Protein AF-A0A1D1Z458-F1 (afdb_monomer_lite)

Sequence (121 aa):
SGTNWTIGLISFIISWITFIIAFLLLLTGAALNDQRGEERMYFGNYCYVVKPGVFSGGAVLSLASVSLGIIYYFALSSSKHVESWGAQQSQAIALGQPQIPPHSTQPVFVHEDTYNRQQLP

Secondary structure (DSSP, 8-state):
-HHHHHHHHHHHHHHHHHHHHHHHHHHHHHHHT-TTS----SS-----PPPTHHHHHHHHHHHHHHHHHHHHHHHHHHHHHHHHTTSSSSSS-------PPP--SS-----HHHHHHHS--

InterPro domains:
  IPR009606 DESIGUAL/Modifying wall lignin-1/2 [PF06749] (2-66)
  IPR052222 Arabidopsis DESIGUAL [PTHR31769] (4-91)

Organism: NCBI:txid1678845

Foldseek 3Di:
DPPLQVLLVVLLVLLVVLLVLLCVLVVVQVVQQPQPPDPPPPDDDDDRHRDPCSNVSSVVSNVSSVVSNVSSVVSVVVVVVVCVVPPPDDDPDPPVDDPDPPDDPDPDDDPPVVVVVVPDD

pLDDT: mean 73.77, std 17.04, range [46.19, 97.31]

Structure (mmCIF, N/CA/C/O backbone):
data_AF-A0A1D1Z458-F1
#
_entry.id   AF-A0A1D1Z458-F1
#
loop_
_atom_site.group_PDB
_atom_site.id
_atom_site.type_symbol
_atom_site.label_atom_id
_atom_site.label_alt_id
_atom_site.label_comp_id
_atom_site.label_asym_id
_atom_site.label_entity_id
_atom_site.label_seq_id
_atom_site.pdbx_PDB_ins_code
_atom_site.Cartn_x
_atom_site.Cartn_y
_atom_site.Cartn_z
_atom_site.occupancy
_atom_site.B_iso_or_equiv
_atom_site.auth_seq_id
_atom_site.auth_comp_id
_atom_site.auth_asym_id
_atom_site.auth_atom_id
_atom_site.pdbx_PDB_model_num
ATOM 1 N N . SER A 1 1 ? 17.039 3.016 -18.652 1.00 57.81 1 SER A N 1
ATOM 2 C CA . SER A 1 1 ? 17.152 2.256 -17.391 1.00 57.81 1 SER A CA 1
ATOM 3 C C . SER A 1 1 ? 16.772 2.998 -16.105 1.00 57.81 1 SER A C 1
ATOM 5 O O . SER A 1 1 ? 16.668 2.328 -15.093 1.00 57.81 1 SER A O 1
ATOM 7 N N . GLY A 1 2 ? 16.505 4.317 -16.081 1.00 66.75 2 GLY A N 1
ATOM 8 C CA . GLY A 1 2 ? 16.170 5.020 -14.821 1.00 66.75 2 GLY A CA 1
ATOM 9 C C . GLY A 1 2 ? 14.706 4.903 -14.362 1.00 66.75 2 GLY A C 1
ATOM 10 O O . GLY A 1 2 ? 14.438 4.659 -13.192 1.00 66.75 2 GLY A O 1
ATOM 11 N N . THR A 1 3 ? 13.751 5.013 -15.290 1.00 78.00 3 THR A N 1
ATOM 12 C CA . THR A 1 3 ? 12.316 5.152 -14.977 1.00 78.00 3 THR A CA 1
ATOM 13 C C . THR A 1 3 ? 11.723 3.964 -14.212 1.00 78.00 3 THR A C 1
ATOM 15 O O . THR A 1 3 ? 11.016 4.169 -13.231 1.00 78.00 3 THR A O 1
ATOM 18 N N . ASN A 1 4 ? 12.047 2.723 -14.596 1.00 81.81 4 ASN A N 1
ATOM 19 C CA . ASN A 1 4 ? 11.521 1.518 -13.934 1.00 81.81 4 ASN A CA 1
ATOM 20 C C . ASN A 1 4 ? 12.049 1.362 -12.502 1.00 81.81 4 ASN A C 1
ATOM 22 O O . ASN A 1 4 ? 11.306 0.968 -11.607 1.00 81.81 4 ASN A O 1
ATOM 26 N N . TRP A 1 5 ? 13.317 1.714 -12.275 1.00 85.06 5 TRP A N 1
ATOM 27 C CA . TRP A 1 5 ? 13.915 1.700 -10.943 1.00 85.06 5 TRP A CA 1
ATOM 28 C C . TRP A 1 5 ? 13.286 2.765 -10.038 1.00 85.06 5 TRP A C 1
ATOM 30 O O . TRP A 1 5 ? 12.929 2.461 -8.902 1.00 85.06 5 TRP A O 1
ATOM 40 N N . THR A 1 6 ? 13.065 3.981 -10.552 1.00 88.44 6 THR A N 1
ATOM 41 C CA . THR A 1 6 ? 12.378 5.047 -9.808 1.00 88.44 6 THR A CA 1
ATOM 42 C C . THR A 1 6 ? 10.937 4.660 -9.468 1.00 88.44 6 THR A C 1
ATOM 44 O O . THR A 1 6 ? 10.523 4.837 -8.324 1.00 88.44 6 THR A O 1
ATOM 47 N N . ILE A 1 7 ? 10.190 4.073 -10.415 1.00 87.19 7 ILE A N 1
ATOM 48 C CA . ILE A 1 7 ? 8.845 3.526 -10.160 1.00 87.19 7 ILE A CA 1
ATOM 49 C C . ILE A 1 7 ? 8.898 2.462 -9.059 1.00 87.19 7 ILE A C 1
ATOM 51 O O . ILE A 1 7 ? 8.101 2.508 -8.123 1.00 87.19 7 ILE A O 1
ATOM 55 N N . GLY A 1 8 ? 9.866 1.544 -9.136 1.00 89.12 8 GLY A N 1
ATOM 56 C CA . GLY A 1 8 ? 10.070 0.511 -8.129 1.00 89.12 8 GLY A CA 1
ATOM 57 C C . GLY A 1 8 ? 10.300 1.115 -6.743 1.00 89.12 8 GLY A C 1
ATOM 58 O O . GLY A 1 8 ? 9.581 0.788 -5.802 1.00 89.12 8 GLY A O 1
ATOM 59 N N . LEU A 1 9 ? 11.239 2.051 -6.621 1.00 90.06 9 LEU A N 1
ATOM 60 C CA . LEU A 1 9 ? 11.565 2.700 -5.353 1.00 90.06 9 LEU A CA 1
ATOM 61 C C . LEU A 1 9 ? 10.361 3.439 -4.747 1.00 90.06 9 LEU A C 1
ATOM 63 O O . LEU A 1 9 ? 10.075 3.280 -3.562 1.00 90.06 9 LEU A O 1
ATOM 67 N N . ILE A 1 10 ? 9.625 4.204 -5.558 1.00 91.75 10 ILE A N 1
ATOM 68 C CA . ILE A 1 10 ? 8.421 4.916 -5.106 1.00 91.75 10 ILE A CA 1
ATOM 69 C C . ILE A 1 10 ? 7.356 3.919 -4.637 1.00 91.75 10 ILE A C 1
ATOM 71 O O . ILE A 1 10 ? 6.783 4.093 -3.561 1.00 91.75 10 ILE A O 1
ATOM 75 N N . SER A 1 11 ? 7.119 2.849 -5.405 1.00 89.75 11 SER A N 1
ATOM 76 C CA . SER A 1 11 ? 6.132 1.829 -5.038 1.00 89.75 11 SER A CA 1
ATOM 77 C C . SER A 1 11 ? 6.480 1.126 -3.724 1.00 89.75 11 SER A C 1
ATOM 79 O O . SER A 1 11 ? 5.600 0.913 -2.892 1.00 89.75 11 SER A O 1
ATOM 81 N N . PHE A 1 12 ? 7.767 0.868 -3.481 1.00 92.00 12 PHE A N 1
ATOM 82 C CA . PHE A 1 12 ? 8.259 0.304 -2.230 1.00 92.00 12 PHE A CA 1
ATOM 83 C C . PHE A 1 12 ? 8.000 1.233 -1.035 1.00 92.00 12 PHE A C 1
ATOM 85 O O . PHE A 1 12 ? 7.447 0.793 -0.028 1.00 92.00 12 PHE A O 1
ATOM 92 N N . ILE A 1 13 ? 8.330 2.524 -1.147 1.00 95.50 13 ILE A N 1
ATOM 93 C CA . ILE A 1 13 ? 8.114 3.501 -0.065 1.00 95.50 13 ILE A CA 1
ATOM 94 C C . ILE A 1 13 ? 6.621 3.606 0.282 1.00 95.50 13 ILE A C 1
ATOM 96 O O . ILE A 1 13 ? 6.245 3.527 1.453 1.00 95.50 13 ILE A O 1
ATOM 100 N N . ILE A 1 14 ? 5.754 3.727 -0.730 1.00 94.06 14 ILE A N 1
ATOM 101 C CA . ILE A 1 14 ? 4.300 3.824 -0.527 1.00 94.06 14 ILE A CA 1
ATOM 102 C C . ILE A 1 14 ? 3.740 2.521 0.069 1.00 94.06 14 ILE A C 1
ATOM 104 O O . ILE A 1 14 ? 2.894 2.567 0.966 1.00 94.06 14 ILE A O 1
ATOM 108 N N . SER A 1 15 ? 4.232 1.358 -0.370 1.00 94.50 15 SER A N 1
ATOM 109 C CA . SER A 1 15 ? 3.855 0.051 0.185 1.00 94.50 15 SER A CA 1
ATOM 110 C C . SER A 1 15 ? 4.130 -0.036 1.687 1.00 94.50 15 SER A C 1
ATOM 112 O O . SER A 1 15 ? 3.287 -0.529 2.436 1.00 94.50 15 SER A O 1
ATOM 114 N N . TRP A 1 16 ? 5.278 0.459 2.151 1.00 96.25 16 TRP A N 1
ATOM 115 C CA . TRP A 1 16 ? 5.626 0.453 3.575 1.00 96.25 16 TRP A CA 1
ATOM 116 C C . TRP A 1 16 ? 4.758 1.397 4.403 1.00 96.25 16 TRP A C 1
ATOM 118 O O . TRP A 1 16 ? 4.279 1.013 5.468 1.00 96.25 16 TRP A O 1
ATOM 128 N N . ILE A 1 17 ? 4.507 2.612 3.907 1.00 96.06 17 ILE A N 1
ATOM 129 C CA . ILE A 1 17 ? 3.641 3.578 4.597 1.00 96.06 17 ILE A CA 1
ATOM 130 C C . ILE A 1 17 ? 2.225 3.008 4.741 1.00 96.06 17 ILE A C 1
ATOM 132 O O . ILE A 1 17 ? 1.663 2.996 5.835 1.00 96.06 17 ILE A O 1
ATOM 136 N N . THR A 1 18 ? 1.661 2.491 3.647 1.00 93.81 18 THR A N 1
ATOM 137 C CA . THR A 1 18 ? 0.320 1.886 3.648 1.00 93.81 18 THR A CA 1
ATOM 138 C C . THR A 1 18 ? 0.245 0.654 4.547 1.00 93.81 18 THR A C 1
ATOM 140 O O . THR A 1 18 ? -0.743 0.506 5.263 1.00 93.81 18 THR A O 1
ATOM 143 N N . PHE A 1 19 ? 1.293 -0.175 4.593 1.00 95.38 19 PHE A N 1
ATOM 144 C CA . PHE A 1 19 ? 1.386 -1.315 5.508 1.00 95.38 19 PHE A CA 1
ATOM 145 C C . PHE A 1 19 ? 1.329 -0.890 6.978 1.00 95.38 19 PHE A C 1
ATOM 147 O O . PHE A 1 19 ? 0.539 -1.447 7.735 1.00 95.38 19 PHE A O 1
ATOM 154 N N . ILE A 1 20 ? 2.121 0.112 7.380 1.00 97.31 20 ILE A N 1
ATOM 155 C CA . ILE A 1 20 ? 2.143 0.600 8.768 1.00 97.31 20 ILE A CA 1
ATOM 156 C C . ILE A 1 20 ? 0.761 1.128 9.164 1.00 97.31 20 ILE A C 1
ATOM 158 O O . ILE A 1 20 ? 0.243 0.765 10.219 1.00 97.31 20 ILE A O 1
ATOM 162 N N . ILE A 1 21 ? 0.132 1.939 8.308 1.00 95.62 21 ILE A N 1
ATOM 163 C CA . ILE A 1 21 ? -1.210 2.473 8.578 1.00 95.62 21 ILE A CA 1
ATOM 164 C C . ILE A 1 21 ? -2.231 1.333 8.665 1.00 95.62 21 ILE A C 1
ATOM 166 O O . ILE A 1 21 ? -3.029 1.302 9.600 1.00 95.62 21 ILE A O 1
ATOM 170 N N . ALA A 1 22 ? -2.197 0.378 7.732 1.00 96.19 22 ALA A N 1
ATOM 171 C CA . ALA A 1 22 ? -3.095 -0.771 7.738 1.00 96.19 22 ALA A CA 1
ATOM 172 C C . ALA A 1 22 ? -2.933 -1.613 9.008 1.00 96.19 22 ALA A C 1
ATOM 174 O O . ALA A 1 22 ? -3.927 -1.964 9.636 1.00 96.19 22 ALA A O 1
ATOM 175 N N . PHE A 1 23 ? -1.693 -1.887 9.417 1.00 95.00 23 PHE A N 1
ATOM 176 C CA . PHE A 1 23 ? -1.391 -2.625 10.637 1.00 95.00 23 PHE A CA 1
ATOM 177 C C . PHE A 1 23 ? -1.961 -1.922 11.871 1.00 95.00 23 PHE A C 1
ATOM 179 O O . PHE A 1 23 ? -2.639 -2.563 12.666 1.00 95.00 23 PHE A O 1
ATOM 186 N N . LEU A 1 24 ? -1.759 -0.606 12.003 1.00 94.88 24 LEU A N 1
ATOM 187 C CA . LEU A 1 24 ? -2.312 0.167 13.118 1.00 94.88 24 LEU A CA 1
ATOM 188 C C . LEU A 1 24 ? -3.846 0.167 13.106 1.00 94.88 24 LEU A C 1
ATOM 190 O O . LEU A 1 24 ? -4.456 -0.081 14.141 1.00 94.88 24 LEU A O 1
ATOM 194 N N . LEU A 1 25 ? -4.480 0.378 11.947 1.00 92.81 25 LEU A N 1
ATOM 195 C CA . LEU A 1 25 ? -5.942 0.343 11.829 1.00 92.81 25 LEU A CA 1
ATOM 196 C C . LEU A 1 25 ? -6.512 -1.031 12.184 1.00 92.81 25 LEU A C 1
ATOM 198 O O . LEU A 1 25 ? -7.494 -1.112 12.916 1.00 92.81 25 LEU A O 1
ATOM 202 N N . LEU A 1 26 ? -5.903 -2.109 11.690 1.00 92.81 26 LEU A N 1
ATOM 203 C CA . LEU A 1 26 ? -6.347 -3.471 11.974 1.00 92.81 26 LEU A CA 1
ATOM 204 C C . LEU A 1 26 ? -6.087 -3.856 13.432 1.00 92.81 26 LEU A C 1
ATOM 206 O O . LEU A 1 26 ? -6.955 -4.471 14.039 1.00 92.81 26 LEU A O 1
ATOM 210 N N . LEU A 1 27 ? -4.950 -3.466 14.014 1.00 91.75 27 LEU A N 1
ATOM 211 C CA . LEU A 1 27 ? -4.617 -3.751 15.410 1.00 91.75 27 LEU A CA 1
ATOM 212 C C . LEU A 1 27 ? -5.532 -2.986 16.369 1.00 91.75 27 LEU A C 1
ATOM 214 O O . LEU A 1 27 ? -6.116 -3.586 17.266 1.00 91.75 27 LEU A O 1
ATOM 218 N N . THR A 1 28 ? -5.710 -1.680 16.159 1.00 88.50 28 THR A N 1
ATOM 219 C CA . THR A 1 28 ? -6.652 -0.868 16.939 1.00 88.50 28 THR A CA 1
ATOM 220 C C . THR A 1 28 ? -8.085 -1.344 16.723 1.00 88.50 28 THR A C 1
ATOM 222 O O . THR A 1 28 ? -8.840 -1.459 17.682 1.00 88.50 28 THR A O 1
ATOM 225 N N . GLY A 1 29 ? -8.461 -1.675 15.486 1.00 86.94 29 GLY A N 1
ATOM 226 C CA . GLY A 1 29 ? -9.765 -2.247 15.171 1.00 86.94 29 GLY A CA 1
ATOM 227 C C . GLY A 1 29 ? -10.000 -3.583 15.874 1.00 86.94 29 GLY A C 1
ATOM 228 O O . GLY A 1 29 ? -11.070 -3.782 16.425 1.00 86.94 29 GLY A O 1
ATOM 229 N N . ALA A 1 30 ? -9.009 -4.473 15.916 1.00 87.62 30 ALA A N 1
ATOM 230 C CA . ALA A 1 30 ? -9.103 -5.750 16.618 1.00 87.62 30 ALA A CA 1
ATOM 231 C C . ALA A 1 30 ? -9.180 -5.564 18.139 1.00 87.62 30 ALA A C 1
ATOM 233 O O . ALA A 1 30 ? -10.029 -6.182 18.771 1.00 87.62 30 ALA A O 1
ATOM 234 N N . ALA A 1 31 ? -8.353 -4.679 18.706 1.00 84.62 31 ALA A N 1
ATOM 235 C CA . ALA A 1 31 ? -8.352 -4.374 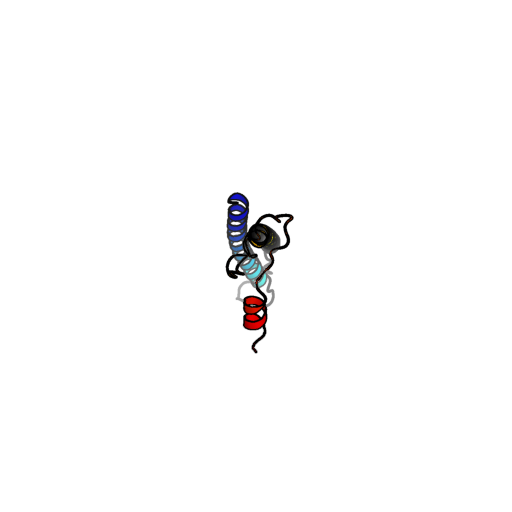20.136 1.00 84.62 31 ALA A CA 1
ATOM 236 C C . ALA A 1 31 ? -9.689 -3.777 20.596 1.00 84.62 31 ALA A C 1
ATOM 238 O O . ALA A 1 31 ? -10.225 -4.174 21.621 1.00 84.62 31 ALA A O 1
ATOM 239 N N . LEU A 1 32 ? -10.260 -2.860 19.810 1.00 78.94 32 LEU A N 1
ATOM 240 C CA . LEU A 1 32 ? -11.555 -2.251 20.110 1.00 78.94 32 LEU A CA 1
ATOM 241 C C . LEU A 1 32 ? -12.750 -3.159 19.765 1.00 78.94 32 LEU A C 1
ATOM 243 O O . LEU A 1 32 ? -13.855 -2.919 20.243 1.00 78.94 32 LEU A O 1
ATOM 247 N N . ASN A 1 33 ? -12.558 -4.167 18.908 1.00 79.62 33 ASN A N 1
ATOM 248 C CA . ASN A 1 33 ? -13.571 -5.178 18.585 1.00 79.62 33 ASN A CA 1
ATOM 249 C C . ASN A 1 33 ? -13.554 -6.349 19.580 1.00 79.62 33 ASN A C 1
ATOM 251 O O . ASN A 1 33 ? -14.406 -7.236 19.497 1.00 79.62 33 ASN A O 1
ATOM 255 N N . ASP A 1 34 ? -12.603 -6.378 20.516 1.00 74.19 34 ASP A N 1
ATOM 256 C CA . ASP A 1 34 ? -12.566 -7.397 21.551 1.00 74.19 34 ASP A CA 1
ATOM 257 C C . ASP A 1 34 ? -13.641 -7.126 22.610 1.00 74.19 34 ASP A C 1
ATOM 259 O O . ASP A 1 34 ? -13.448 -6.410 23.590 1.00 74.19 34 ASP A O 1
ATOM 263 N N . GLN A 1 35 ? -14.805 -7.745 22.414 1.00 60.41 35 GLN A N 1
ATOM 264 C CA . GLN A 1 35 ? -15.939 -7.683 23.339 1.00 60.41 35 GLN A CA 1
ATOM 265 C C . GLN A 1 35 ? -15.636 -8.298 24.717 1.00 60.41 35 GLN A C 1
ATOM 267 O O . GLN A 1 35 ? -16.467 -8.193 25.620 1.00 60.41 35 GLN A O 1
ATOM 272 N N . ARG A 1 36 ? -14.489 -8.975 24.885 1.00 57.59 36 ARG A N 1
ATOM 273 C CA . ARG A 1 36 ? -14.071 -9.602 26.146 1.00 57.59 36 ARG A CA 1
ATOM 274 C C . ARG A 1 36 ? -13.052 -8.793 26.953 1.00 57.59 36 ARG A C 1
ATOM 276 O O . ARG A 1 36 ? -12.845 -9.144 28.111 1.00 57.59 36 ARG A O 1
ATOM 283 N N . GLY A 1 37 ? -12.452 -7.744 26.387 1.00 52.97 37 GLY A N 1
ATOM 284 C CA . GLY A 1 37 ? -11.436 -6.921 27.058 1.00 52.97 37 GLY A CA 1
ATOM 285 C C . GLY A 1 37 ? -11.998 -5.922 28.075 1.00 52.97 37 GLY A C 1
ATOM 286 O O . GLY A 1 37 ? -11.275 -5.453 28.949 1.00 52.97 37 GLY A O 1
ATOM 287 N N . GLU A 1 38 ? -13.298 -5.636 28.012 1.00 51.00 38 GLU A N 1
ATOM 288 C CA . GLU A 1 38 ? -13.997 -4.836 29.015 1.00 51.00 38 GLU A CA 1
ATOM 289 C C . GLU A 1 38 ? -14.403 -5.744 30.184 1.00 51.00 38 GLU A C 1
ATOM 291 O O . GLU A 1 38 ? -15.561 -6.147 30.351 1.00 51.00 38 GLU A O 1
ATOM 296 N N . GLU A 1 39 ? -13.436 -6.039 31.053 1.00 49.12 39 GLU A N 1
ATOM 297 C CA . GLU A 1 39 ? -13.750 -6.124 32.473 1.00 49.12 39 GLU A CA 1
ATOM 298 C C . GLU A 1 39 ? -14.454 -4.825 32.857 1.00 49.12 39 GLU A C 1
ATOM 300 O O . GLU A 1 39 ? -13.801 -3.829 33.131 1.00 49.12 39 GLU A O 1
ATOM 305 N N . ARG A 1 40 ? -15.792 -4.836 32.811 1.00 51.62 40 ARG A N 1
ATOM 306 C CA . ARG A 1 40 ? -16.712 -4.024 33.617 1.00 51.62 40 ARG A CA 1
ATOM 307 C C . ARG A 1 40 ? -16.060 -2.785 34.254 1.00 51.62 40 ARG A C 1
ATOM 309 O O . ARG A 1 40 ? -16.011 -2.677 35.478 1.00 51.62 40 ARG A O 1
ATOM 316 N N . MET A 1 41 ? -15.590 -1.830 33.454 1.00 48.41 41 MET A N 1
ATOM 317 C CA . MET A 1 41 ? -14.977 -0.603 33.962 1.00 48.41 41 MET A CA 1
ATOM 318 C C . MET A 1 41 ? -16.101 0.357 34.352 1.00 48.41 41 MET A C 1
ATOM 320 O O . MET A 1 41 ? -16.368 1.327 33.663 1.00 48.41 41 MET A O 1
ATOM 324 N N . TYR A 1 42 ? -16.823 0.010 35.426 1.00 50.19 42 TYR A N 1
ATOM 325 C CA . TYR A 1 42 ? -17.701 0.825 36.283 1.00 50.19 42 TYR A CA 1
ATOM 326 C C . TYR A 1 42 ? -18.736 1.791 35.655 1.00 50.19 42 TYR A C 1
ATOM 328 O O . TYR A 1 42 ? -19.499 2.407 36.396 1.00 50.19 42 TYR A O 1
ATOM 336 N N . PHE A 1 43 ? -18.858 1.890 34.333 1.00 47.91 43 PHE A N 1
ATOM 337 C CA . PHE A 1 43 ? -19.667 2.891 33.645 1.00 47.91 43 PHE A CA 1
ATOM 338 C C . PHE A 1 43 ? -20.472 2.282 32.496 1.00 47.91 43 PHE A C 1
ATOM 340 O O . PHE A 1 43 ? -20.151 2.444 31.328 1.00 47.91 43 PHE A O 1
ATOM 347 N N . GLY A 1 44 ? -21.597 1.662 32.858 1.00 49.44 44 GLY A N 1
ATOM 348 C CA . GLY A 1 44 ? -22.751 1.502 31.971 1.00 49.44 44 GLY A CA 1
ATOM 349 C C . GLY A 1 44 ? -22.603 0.491 30.827 1.00 49.44 44 GLY A C 1
ATOM 350 O O . GLY A 1 44 ? -21.538 0.227 30.292 1.00 49.44 44 GLY A O 1
ATOM 351 N N . ASN A 1 45 ? -23.728 -0.109 30.455 1.00 52.91 45 ASN A N 1
ATOM 352 C CA . ASN A 1 45 ? -23.844 -1.145 29.430 1.00 52.91 45 ASN A CA 1
ATOM 353 C C . ASN A 1 45 ? -23.623 -0.595 28.005 1.00 52.91 45 ASN A C 1
ATOM 355 O O . ASN A 1 45 ? -24.576 -0.511 27.230 1.00 52.91 45 ASN A O 1
ATOM 359 N N . TYR A 1 46 ? -22.402 -0.208 27.638 1.00 54.50 46 TYR A N 1
ATOM 360 C CA . TYR A 1 46 ? -22.106 0.275 26.288 1.00 54.50 46 TYR A CA 1
ATOM 361 C C . TYR A 1 46 ? -21.363 -0.796 25.491 1.00 54.50 46 TYR A C 1
ATOM 363 O O . TYR A 1 46 ? -20.193 -1.080 25.725 1.00 54.50 46 TYR A O 1
ATOM 371 N N . CYS A 1 47 ? -22.060 -1.405 24.531 1.00 63.16 47 CYS A N 1
ATOM 372 C CA . CYS A 1 47 ? -21.437 -2.270 23.538 1.00 63.16 47 CYS A CA 1
ATOM 373 C C . CYS A 1 47 ? -20.661 -1.375 22.561 1.00 63.16 47 CYS A C 1
ATOM 375 O O . CYS A 1 47 ? -21.260 -0.736 21.692 1.00 63.16 47 CYS A O 1
ATOM 377 N N . TYR A 1 48 ? -19.345 -1.262 22.748 1.00 58.62 48 TYR A N 1
ATOM 378 C CA . TYR A 1 48 ? -18.497 -0.508 21.833 1.00 58.62 48 TYR A CA 1
ATOM 379 C C . TYR A 1 48 ? -18.385 -1.279 20.515 1.00 58.62 48 TYR A C 1
ATOM 381 O O . TYR A 1 48 ? -17.739 -2.319 20.432 1.00 58.62 48 TYR A O 1
ATOM 389 N N . VAL A 1 49 ? -19.059 -0.784 19.478 1.00 61.69 49 VAL A N 1
ATOM 390 C CA . VAL A 1 49 ? -18.932 -1.316 18.121 1.00 61.69 49 VAL A CA 1
ATOM 391 C C . VAL A 1 49 ? -17.929 -0.446 17.384 1.00 61.69 49 VAL A C 1
ATOM 393 O O . VAL A 1 49 ? -18.160 0.749 17.182 1.00 61.69 49 VAL A O 1
ATOM 396 N N . VAL A 1 50 ? -16.811 -1.047 16.975 1.00 64.94 50 VAL A N 1
ATOM 397 C CA . VAL A 1 50 ? -15.810 -0.371 16.146 1.00 64.94 50 VAL A CA 1
ATOM 398 C C . VAL A 1 50 ? -16.493 0.205 14.919 1.00 64.94 50 VAL A C 1
ATOM 400 O O . VAL A 1 50 ? -17.233 -0.481 14.212 1.00 64.94 50 VAL A O 1
ATOM 403 N N . LYS A 1 51 ? -16.238 1.488 14.653 1.00 74.81 51 LY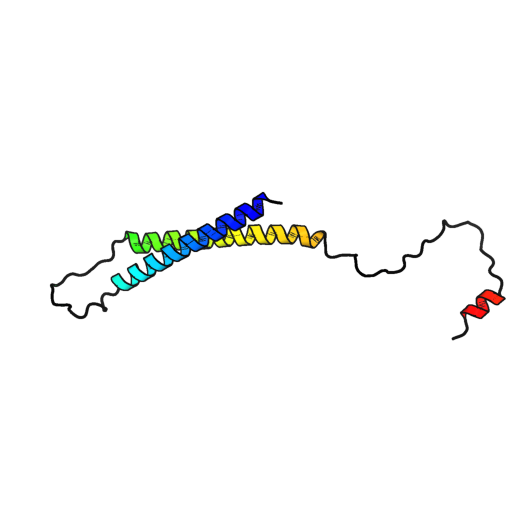S A N 1
ATOM 404 C CA . LYS A 1 51 ? -16.804 2.155 13.484 1.00 74.81 51 LYS A CA 1
ATOM 405 C C . LYS A 1 51 ? -16.421 1.350 12.229 1.00 74.81 51 LYS A C 1
ATOM 407 O O . LYS A 1 51 ? -15.231 1.092 12.032 1.00 74.81 51 LYS A O 1
ATOM 412 N N . PRO A 1 52 ? -17.374 1.006 11.342 1.00 68.62 52 PRO A N 1
ATOM 413 C CA . PRO A 1 52 ? -17.139 0.080 10.223 1.00 68.62 52 PRO A CA 1
ATOM 414 C C . PRO A 1 52 ? -16.026 0.528 9.257 1.00 68.62 52 PRO A C 1
ATOM 416 O O . PRO A 1 52 ? -15.471 -0.276 8.508 1.00 68.62 52 PRO A O 1
ATOM 419 N N . GLY A 1 53 ? -15.656 1.811 9.293 1.00 76.25 53 GLY A N 1
ATOM 420 C CA . GLY A 1 53 ? -14.566 2.383 8.505 1.00 76.25 53 GLY A CA 1
ATOM 421 C C . GLY A 1 53 ? -13.158 1.904 8.884 1.00 76.25 53 GLY A C 1
ATOM 422 O O . GLY A 1 53 ? -12.281 1.917 8.030 1.00 76.25 53 GLY A O 1
ATOM 423 N N . VAL A 1 54 ? -12.914 1.476 10.129 1.00 86.75 54 VAL A N 1
ATOM 424 C CA . VAL A 1 54 ? -11.548 1.146 10.589 1.00 86.75 54 VAL A CA 1
ATOM 425 C C . VAL A 1 54 ? -11.051 -0.146 9.944 1.00 86.75 54 VAL A C 1
ATOM 427 O O . VAL A 1 54 ? -9.979 -0.176 9.342 1.00 86.75 54 VAL A O 1
ATOM 430 N N . PHE A 1 55 ? -11.862 -1.202 10.008 1.00 88.88 55 PHE A N 1
ATOM 431 C CA . PHE A 1 55 ? -11.495 -2.505 9.457 1.00 88.88 55 PHE A CA 1
ATOM 432 C C . PHE A 1 55 ? -11.491 -2.495 7.923 1.00 88.88 55 PHE A C 1
ATOM 434 O O . PHE A 1 55 ? -10.577 -3.028 7.299 1.00 88.88 55 PHE A O 1
ATOM 441 N N . SER A 1 56 ? -12.476 -1.829 7.309 1.00 91.81 56 SER A N 1
ATOM 442 C CA . SER A 1 56 ? -12.536 -1.666 5.851 1.00 91.81 56 SER A CA 1
ATOM 443 C C . SER A 1 56 ? -11.368 -0.830 5.318 1.00 91.81 56 SER A C 1
ATOM 445 O O . SER A 1 56 ? -10.739 -1.226 4.339 1.00 91.81 56 SER A O 1
ATOM 447 N N . GLY A 1 57 ? -11.015 0.268 5.993 1.00 93.12 57 GLY A N 1
ATOM 448 C CA . GLY A 1 57 ? -9.839 1.070 5.659 1.00 93.12 57 GLY A CA 1
ATOM 449 C C . GLY A 1 57 ? -8.538 0.277 5.781 1.00 93.12 57 GLY A C 1
ATOM 450 O O . GLY A 1 57 ? -7.726 0.290 4.857 1.00 93.12 57 GLY A O 1
ATOM 451 N N . GLY A 1 58 ? -8.372 -0.472 6.877 1.00 93.69 58 GLY A N 1
ATOM 452 C CA . GLY A 1 58 ? -7.237 -1.375 7.071 1.00 93.69 58 GLY A CA 1
ATOM 453 C C . GLY A 1 58 ? -7.118 -2.410 5.950 1.00 93.69 58 GLY A C 1
ATOM 454 O O . GLY A 1 5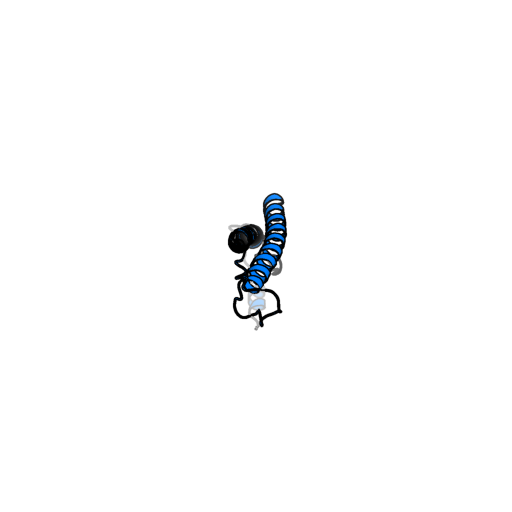8 ? -6.057 -2.533 5.346 1.00 93.69 58 GLY A O 1
ATOM 455 N N . ALA A 1 59 ? -8.218 -3.080 5.596 1.00 94.81 59 ALA A N 1
ATOM 456 C CA . ALA A 1 59 ? -8.243 -4.076 4.526 1.00 94.81 59 ALA A CA 1
ATOM 457 C C . ALA A 1 59 ? -7.866 -3.492 3.152 1.00 94.81 59 ALA A C 1
ATOM 459 O O . ALA A 1 59 ? -7.039 -4.066 2.441 1.00 94.81 59 ALA A O 1
ATOM 460 N N . VAL A 1 60 ? -8.427 -2.334 2.782 1.00 97.19 60 VAL A N 1
ATOM 461 C CA . VAL A 1 60 ? -8.109 -1.660 1.510 1.00 97.19 60 VAL A CA 1
ATOM 462 C C . VAL A 1 60 ? -6.634 -1.257 1.457 1.00 97.19 60 VAL A C 1
ATOM 464 O O . VAL A 1 60 ? -5.971 -1.490 0.446 1.00 97.19 60 VAL A O 1
ATOM 467 N N . LEU A 1 61 ? -6.094 -0.700 2.544 1.00 95.44 61 LEU A N 1
ATOM 468 C CA . LEU A 1 61 ? -4.684 -0.313 2.617 1.00 95.44 61 LEU A CA 1
ATOM 469 C C . LEU A 1 61 ? -3.742 -1.524 2.586 1.00 95.44 61 LEU A C 1
ATOM 471 O O . LEU A 1 61 ? -2.693 -1.447 1.948 1.00 95.44 61 LEU A O 1
ATOM 475 N N . SER A 1 62 ? -4.119 -2.655 3.193 1.00 96.94 62 SER A N 1
ATOM 476 C CA . SER A 1 62 ? -3.373 -3.914 3.073 1.00 96.94 62 SER A CA 1
ATOM 477 C C . SER A 1 62 ? -3.331 -4.419 1.628 1.00 96.94 62 SER A C 1
ATOM 479 O O . SER A 1 62 ? -2.257 -4.771 1.140 1.00 96.94 62 SER A O 1
ATOM 481 N N . LEU A 1 63 ? -4.466 -4.415 0.919 1.00 97.06 63 LEU A N 1
ATOM 482 C CA . LEU A 1 63 ? -4.523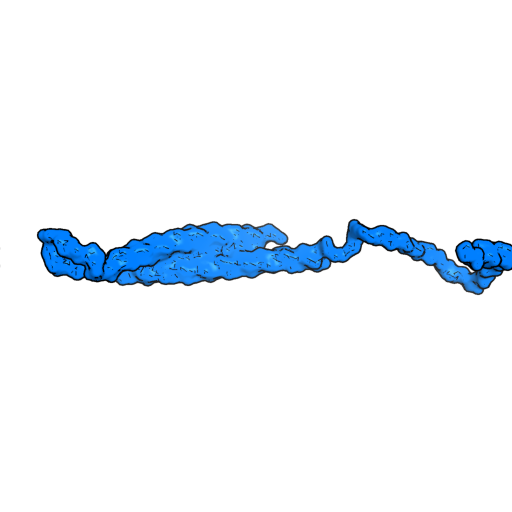 -4.818 -0.493 1.00 97.06 63 LEU A CA 1
ATOM 483 C C . LEU A 1 63 ? -3.679 -3.901 -1.382 1.00 97.06 63 LEU A C 1
ATOM 485 O O . LEU A 1 63 ? -2.952 -4.384 -2.254 1.00 97.06 63 LEU A O 1
ATOM 489 N N . ALA A 1 64 ? -3.742 -2.590 -1.141 1.00 96.38 64 ALA A N 1
ATOM 490 C CA . ALA A 1 64 ? -2.901 -1.624 -1.832 1.00 96.38 64 ALA A CA 1
ATOM 491 C C . ALA A 1 64 ? -1.416 -1.923 -1.577 1.00 96.38 64 ALA A C 1
ATOM 493 O O . ALA A 1 64 ? -0.665 -2.097 -2.531 1.00 96.38 64 ALA A O 1
ATOM 494 N N . SER A 1 65 ? -1.010 -2.080 -0.314 1.00 96.81 65 SER A N 1
ATOM 495 C CA . SER A 1 65 ? 0.372 -2.393 0.064 1.00 96.81 65 SER A CA 1
ATOM 496 C C . SER A 1 65 ? 0.911 -3.626 -0.675 1.00 96.81 65 SER A C 1
ATOM 498 O O . SER A 1 65 ? 1.924 -3.539 -1.368 1.00 96.81 65 SER A O 1
ATOM 500 N N . VAL A 1 66 ? 0.181 -4.748 -0.645 1.00 96.12 66 VAL A N 1
ATOM 501 C CA . VAL A 1 66 ? 0.580 -5.978 -1.354 1.00 96.12 66 VAL A CA 1
ATOM 502 C C . VAL A 1 66 ? 0.696 -5.742 -2.862 1.00 96.12 66 VAL A C 1
ATOM 504 O O . VAL A 1 66 ? 1.677 -6.159 -3.476 1.00 96.12 66 VAL A O 1
ATOM 507 N N . SER A 1 67 ? -0.264 -5.033 -3.459 1.00 95.62 67 SER A N 1
ATOM 508 C CA . SER A 1 67 ? -0.259 -4.736 -4.896 1.00 95.62 67 SER A CA 1
ATOM 509 C C . SER A 1 67 ? 0.960 -3.902 -5.303 1.00 95.62 67 SER A C 1
ATOM 511 O O . SER A 1 67 ? 1.629 -4.226 -6.284 1.00 95.62 67 SER A O 1
ATOM 513 N N . LEU A 1 68 ? 1.299 -2.862 -4.532 1.00 92.12 68 LEU A N 1
ATOM 514 C CA . LEU A 1 68 ? 2.493 -2.051 -4.775 1.00 92.12 68 LEU A CA 1
ATOM 515 C C . LEU A 1 68 ? 3.790 -2.850 -4.568 1.00 92.12 68 LEU A C 1
ATOM 517 O O . LEU A 1 68 ? 4.720 -2.703 -5.360 1.00 92.12 68 LEU A O 1
ATOM 521 N N . GLY A 1 69 ? 3.846 -3.735 -3.569 1.00 91.44 69 GLY A N 1
ATOM 522 C CA . GLY A 1 69 ? 4.979 -4.643 -3.362 1.00 91.44 69 GLY A CA 1
ATOM 523 C C . GLY A 1 69 ? 5.204 -5.602 -4.539 1.00 91.44 69 GLY A C 1
ATOM 524 O O . GLY A 1 69 ? 6.344 -5.834 -4.944 1.00 91.44 69 GLY A O 1
ATOM 525 N N . ILE A 1 70 ? 4.126 -6.108 -5.146 1.00 92.56 70 ILE A N 1
ATOM 526 C CA . ILE A 1 70 ? 4.194 -6.941 -6.357 1.00 92.56 70 ILE A CA 1
ATOM 527 C C . ILE A 1 70 ? 4.715 -6.128 -7.553 1.00 92.56 70 ILE A C 1
ATOM 529 O O . ILE A 1 70 ? 5.589 -6.598 -8.283 1.00 92.56 70 ILE A O 1
ATOM 533 N N . ILE A 1 71 ? 4.233 -4.894 -7.741 1.00 89.56 71 ILE A N 1
ATOM 534 C CA . ILE A 1 71 ? 4.718 -3.995 -8.804 1.00 89.56 71 ILE A CA 1
ATOM 535 C C . ILE A 1 71 ? 6.220 -3.725 -8.637 1.00 89.56 71 ILE A C 1
ATOM 537 O O . ILE A 1 71 ? 6.973 -3.825 -9.610 1.00 89.56 71 ILE A O 1
ATOM 541 N N . TYR A 1 72 ? 6.670 -3.448 -7.409 1.00 89.81 72 TYR A N 1
ATOM 542 C CA . TYR A 1 72 ? 8.089 -3.296 -7.085 1.00 89.81 72 TYR A CA 1
ATOM 543 C C . TYR A 1 72 ? 8.903 -4.534 -7.481 1.00 89.81 72 TYR A C 1
ATOM 545 O O . TYR A 1 72 ? 9.940 -4.406 -8.136 1.00 89.81 72 TYR A O 1
ATOM 553 N N . TYR A 1 73 ? 8.425 -5.731 -7.123 1.00 88.19 73 TYR A N 1
ATOM 554 C CA . TYR A 1 73 ? 9.102 -6.988 -7.441 1.00 88.19 73 TYR A CA 1
ATOM 555 C C . TYR A 1 73 ? 9.316 -7.157 -8.950 1.00 88.19 73 TYR A C 1
ATOM 557 O O . TYR A 1 73 ? 10.438 -7.433 -9.379 1.00 88.19 73 TYR A O 1
ATOM 565 N N . PHE A 1 74 ? 8.281 -6.917 -9.762 1.00 87.31 74 PHE A N 1
ATOM 566 C CA . PHE A 1 74 ? 8.391 -7.007 -11.220 1.00 87.31 74 PHE A CA 1
ATOM 567 C C . PHE A 1 74 ? 9.304 -5.933 -11.823 1.00 87.31 74 PHE A C 1
ATOM 569 O O . PHE A 1 74 ? 10.088 -6.216 -12.734 1.00 87.31 74 PHE A O 1
ATOM 576 N N . ALA A 1 75 ? 9.249 -4.701 -11.311 1.00 84.62 75 ALA A N 1
ATOM 577 C CA . ALA A 1 75 ? 10.137 -3.627 -11.753 1.00 84.62 75 ALA A CA 1
ATOM 578 C C . ALA A 1 75 ? 11.618 -3.969 -11.481 1.00 84.62 75 ALA A C 1
ATOM 580 O O . ALA A 1 75 ? 12.496 -3.708 -12.315 1.00 84.62 75 ALA A O 1
ATOM 581 N N . LEU A 1 76 ? 11.893 -4.619 -10.345 1.00 81.94 76 LEU A N 1
ATOM 582 C CA . LEU A 1 76 ? 13.230 -5.066 -9.967 1.00 81.94 76 LEU A CA 1
ATOM 583 C C . LEU A 1 76 ? 13.691 -6.288 -10.778 1.00 81.94 76 LEU A C 1
ATOM 585 O O . LEU A 1 76 ? 14.835 -6.321 -11.236 1.00 81.94 76 LEU A O 1
ATOM 589 N N . SER A 1 77 ? 12.824 -7.283 -10.986 1.00 80.06 77 SER A N 1
ATOM 590 C CA . SER A 1 77 ? 13.161 -8.490 -11.754 1.00 80.06 77 SER A CA 1
ATOM 591 C C . SER A 1 77 ? 13.439 -8.173 -13.223 1.00 80.06 77 SER A C 1
ATOM 593 O O . SER A 1 77 ? 14.383 -8.711 -13.801 1.00 80.06 77 SER A O 1
ATOM 595 N N . SER A 1 78 ? 12.677 -7.245 -13.808 1.00 68.81 78 SER A N 1
ATOM 596 C CA . SER A 1 78 ? 12.891 -6.763 -15.176 1.00 68.81 78 SER A CA 1
ATOM 597 C C . SER A 1 78 ? 14.259 -6.089 -15.334 1.00 68.81 78 SER A C 1
ATOM 599 O O . SER A 1 78 ? 14.972 -6.342 -16.302 1.00 68.81 78 SER A O 1
ATOM 601 N N . SER A 1 79 ? 14.695 -5.320 -14.330 1.00 61.50 79 SER A N 1
ATOM 602 C CA . SER A 1 79 ? 16.026 -4.696 -14.330 1.00 61.50 79 SER A CA 1
ATOM 603 C C . SER A 1 79 ? 17.165 -5.726 -14.261 1.00 61.50 79 SER A C 1
ATOM 605 O O . SER A 1 79 ? 18.178 -5.557 -14.932 1.00 61.50 79 SER A O 1
ATOM 607 N N . LYS A 1 80 ? 16.995 -6.830 -13.517 1.00 61.06 80 LYS A N 1
ATOM 608 C CA . LYS A 1 80 ? 18.002 -7.909 -13.429 1.00 61.06 80 LYS A CA 1
ATOM 609 C C . LYS A 1 80 ? 18.134 -8.731 -14.714 1.00 61.06 80 LYS A C 1
ATOM 611 O O . LYS A 1 80 ? 19.232 -9.168 -15.046 1.00 61.06 80 LYS A O 1
ATOM 616 N N . HIS A 1 81 ? 17.042 -8.932 -15.449 1.00 54.06 81 HIS A N 1
ATOM 617 C CA . HIS A 1 81 ? 17.068 -9.672 -16.715 1.00 54.06 81 HIS A CA 1
ATOM 618 C C . HIS A 1 81 ? 17.864 -8.936 -17.809 1.00 54.06 81 HIS A C 1
ATOM 620 O O . HIS A 1 81 ? 18.518 -9.573 -18.630 1.00 54.06 81 HIS A O 1
ATOM 626 N N . VAL A 1 82 ? 17.874 -7.598 -17.782 1.00 54.00 82 VAL A N 1
ATOM 627 C CA . VAL A 1 82 ? 18.633 -6.779 -18.743 1.00 54.00 82 VAL A CA 1
ATOM 628 C C . VAL A 1 82 ? 20.146 -6.838 -18.487 1.00 54.00 82 VAL A C 1
ATOM 630 O O . VAL A 1 82 ? 20.916 -6.803 -19.441 1.00 54.00 82 VAL A O 1
ATOM 633 N N . GLU A 1 83 ? 20.594 -7.002 -17.237 1.00 53.97 83 GLU A N 1
ATOM 634 C CA . GLU A 1 83 ? 22.030 -7.161 -16.937 1.00 53.97 83 GLU A CA 1
ATOM 635 C C . GLU A 1 83 ? 22.530 -8.607 -17.094 1.00 53.97 83 GLU A C 1
ATOM 637 O O . GLU A 1 83 ? 23.680 -8.834 -17.474 1.00 53.97 83 GLU A O 1
ATOM 642 N N . SER A 1 84 ? 21.663 -9.604 -16.883 1.00 47.44 84 SER A N 1
ATOM 643 C CA . SER A 1 84 ? 22.052 -11.020 -16.942 1.00 47.44 84 SER A CA 1
ATOM 644 C C . SER A 1 84 ? 22.356 -11.539 -18.354 1.0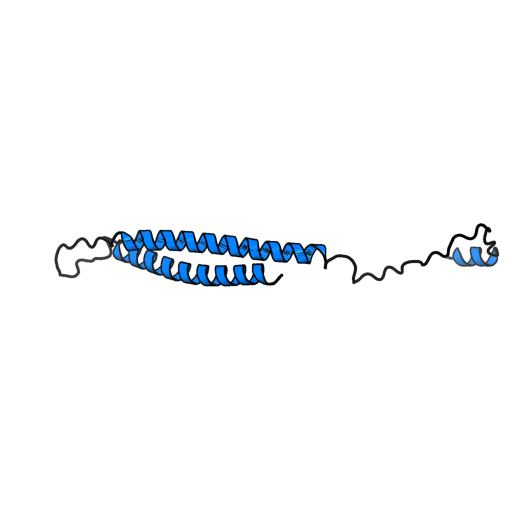0 47.44 84 SER A C 1
ATOM 646 O O . SER A 1 84 ? 23.042 -12.554 -18.471 1.00 47.44 84 SER A O 1
ATOM 648 N N . TRP A 1 85 ? 21.891 -10.873 -19.417 1.00 46.19 85 TRP A N 1
ATOM 649 C CA . TRP A 1 85 ? 22.228 -11.232 -20.807 1.00 46.19 85 TRP A CA 1
ATOM 650 C C . TRP A 1 85 ? 23.386 -10.428 -21.412 1.00 46.19 85 TRP A C 1
ATOM 652 O O . TRP A 1 85 ? 23.796 -10.720 -22.531 1.00 46.19 85 TRP A O 1
ATOM 662 N N . GLY A 1 86 ? 23.944 -9.458 -20.680 1.00 49.81 86 GLY A N 1
ATOM 663 C CA . GLY A 1 86 ? 25.066 -8.639 -21.151 1.00 49.81 86 GLY A CA 1
ATOM 664 C C . GLY A 1 86 ? 26.385 -8.829 -20.398 1.00 49.81 86 GLY A C 1
ATOM 665 O O . GLY A 1 86 ? 27.426 -8.484 -20.946 1.00 49.81 86 GLY A O 1
ATOM 666 N N . ALA A 1 87 ? 26.371 -9.361 -19.169 1.00 50.94 87 ALA A N 1
ATOM 667 C CA . ALA A 1 87 ? 27.532 -9.254 -18.274 1.00 50.94 87 ALA A CA 1
ATOM 668 C C . ALA A 1 87 ? 28.106 -10.577 -17.727 1.00 50.94 87 ALA A C 1
ATOM 670 O O . ALA A 1 87 ? 29.021 -10.526 -16.912 1.00 50.94 87 ALA A O 1
ATOM 671 N N . GLN A 1 88 ? 27.625 -11.757 -18.148 1.00 51.94 88 GLN A N 1
ATOM 672 C CA . GLN A 1 88 ? 28.081 -13.036 -17.560 1.00 51.94 88 GLN A CA 1
ATOM 673 C C . GLN A 1 88 ? 28.671 -14.054 -18.550 1.00 51.94 88 GLN A C 1
ATOM 675 O O . GLN A 1 88 ? 28.779 -15.238 -18.237 1.00 51.94 88 GLN A O 1
ATOM 680 N N . GLN A 1 89 ? 29.120 -13.644 -19.732 1.00 50.62 89 GLN A N 1
ATOM 681 C CA . GLN A 1 89 ? 29.872 -14.566 -20.580 1.00 50.62 89 GLN A CA 1
ATOM 682 C C . GLN A 1 89 ? 31.047 -13.836 -21.221 1.00 50.62 89 GLN A C 1
ATOM 684 O O . GLN A 1 89 ? 30.850 -12.982 -22.078 1.00 50.62 89 GLN A O 1
ATOM 689 N N . SER A 1 90 ? 32.267 -14.243 -20.848 1.00 52.56 90 SER A N 1
ATOM 690 C CA . SER A 1 90 ? 33.531 -14.021 -21.584 1.00 52.56 90 SER A CA 1
ATOM 691 C C . SER A 1 90 ? 34.498 -12.920 -21.109 1.00 52.56 90 SER A C 1
ATOM 693 O O . SER A 1 90 ? 35.082 -12.255 -21.956 1.00 52.56 90 SER A O 1
ATOM 695 N N . GLN A 1 91 ? 34.769 -12.733 -19.809 1.00 55.75 91 GLN A N 1
ATOM 696 C CA . GLN A 1 91 ? 35.877 -11.832 -19.401 1.00 55.75 91 GLN A CA 1
ATOM 697 C C . GLN A 1 91 ? 36.848 -12.355 -18.328 1.00 55.75 91 GLN A C 1
ATOM 699 O O . GLN A 1 91 ? 37.523 -11.563 -17.680 1.00 55.75 91 GLN A O 1
ATOM 704 N N . ALA A 1 92 ? 37.016 -13.674 -18.170 1.00 54.59 92 ALA A N 1
ATOM 705 C CA . ALA A 1 92 ? 38.088 -14.188 -17.302 1.00 54.59 92 ALA A CA 1
ATOM 706 C C . ALA A 1 92 ? 38.664 -15.555 -17.702 1.00 54.59 92 ALA A C 1
ATOM 708 O O . ALA A 1 92 ? 39.140 -16.297 -16.848 1.00 54.59 92 ALA A O 1
ATOM 709 N N . ILE A 1 93 ? 38.652 -15.906 -18.989 1.00 57.59 93 ILE A N 1
ATOM 710 C CA . ILE A 1 93 ? 39.460 -17.030 -19.472 1.00 57.59 93 ILE A CA 1
ATOM 711 C C . ILE A 1 93 ? 40.161 -16.564 -20.741 1.00 57.59 93 ILE A C 1
ATOM 713 O O . ILE A 1 93 ? 39.561 -16.504 -21.812 1.00 57.59 93 ILE A O 1
ATOM 717 N N . ALA A 1 94 ? 41.434 -16.199 -20.605 1.00 63.50 94 ALA A N 1
ATOM 718 C CA . ALA A 1 94 ? 42.339 -16.041 -21.732 1.00 63.50 94 ALA A CA 1
ATOM 719 C C . ALA A 1 94 ? 42.618 -17.434 -22.320 1.00 63.50 94 ALA A C 1
ATOM 721 O O . ALA A 1 94 ? 43.670 -18.024 -22.092 1.00 63.50 94 ALA A O 1
ATOM 722 N N . LEU A 1 95 ? 41.648 -18.002 -23.039 1.00 60.66 95 LEU A N 1
ATOM 723 C CA . LEU A 1 95 ? 41.935 -19.088 -23.966 1.00 60.66 95 LEU A CA 1
ATOM 724 C C . LEU A 1 95 ? 42.732 -18.434 -25.088 1.00 60.66 95 LEU A C 1
ATOM 726 O O . LEU A 1 95 ? 42.177 -17.633 -25.836 1.00 60.66 95 LEU A O 1
ATOM 730 N N . GLY A 1 96 ? 44.045 -18.678 -25.125 1.00 62.03 96 GLY A N 1
ATOM 731 C CA . GLY A 1 96 ? 44.936 -18.151 -26.154 1.00 62.03 96 GLY A CA 1
ATOM 732 C C . GLY A 1 96 ? 44.375 -18.489 -27.528 1.00 62.03 96 GLY A C 1
ATOM 733 O O . GLY A 1 96 ? 44.514 -19.615 -27.993 1.00 62.03 96 GLY A O 1
ATOM 734 N N . GLN A 1 97 ? 43.672 -17.536 -28.137 1.00 60.47 97 GLN A N 1
ATOM 735 C CA . GLN A 1 97 ? 42.982 -17.761 -29.394 1.00 60.47 97 GLN A CA 1
ATOM 736 C C . GLN A 1 97 ? 44.044 -17.850 -30.493 1.00 60.47 97 GLN A C 1
ATOM 738 O O . GLN A 1 97 ? 44.743 -16.857 -30.720 1.00 60.47 97 GLN A O 1
ATOM 743 N N . PRO A 1 98 ? 44.214 -19.003 -31.170 1.00 58.03 98 PRO A N 1
ATOM 744 C CA . PRO A 1 98 ? 45.218 -19.122 -32.214 1.00 58.03 98 PRO A CA 1
ATOM 745 C C . PRO A 1 98 ? 44.813 -18.223 -33.383 1.00 58.03 98 PRO A C 1
ATOM 747 O O . PRO A 1 98 ? 43.752 -18.401 -33.980 1.00 58.03 98 PRO A O 1
ATOM 750 N N . GLN A 1 99 ? 45.649 -17.241 -33.711 1.00 60.41 99 GLN A N 1
ATOM 751 C CA . GLN A 1 99 ? 45.554 -16.521 -34.978 1.00 60.41 99 GLN A CA 1
ATOM 752 C C . GLN A 1 99 ? 45.996 -17.501 -36.073 1.00 60.41 99 GLN A C 1
ATOM 754 O O . GLN A 1 99 ? 47.191 -17.704 -36.268 1.00 60.41 99 GLN A O 1
ATOM 759 N N . ILE A 1 100 ? 45.047 -18.168 -36.733 1.00 62.53 100 ILE A N 1
ATOM 760 C CA . ILE A 1 100 ? 45.341 -19.051 -37.868 1.00 62.53 100 ILE A CA 1
ATOM 761 C C . ILE A 1 100 ? 45.659 -18.147 -39.071 1.00 62.53 100 ILE A C 1
ATOM 763 O O . ILE A 1 100 ? 44.781 -17.382 -39.484 1.00 62.53 100 ILE A O 1
ATOM 767 N N . PRO A 1 101 ? 46.883 -18.181 -39.632 1.00 55.09 101 PRO A N 1
ATOM 768 C CA . PRO A 1 101 ? 47.203 -17.415 -40.831 1.00 55.09 101 PRO A CA 1
ATOM 769 C C . PRO A 1 101 ? 46.345 -17.890 -42.015 1.00 55.09 101 PRO A C 1
ATOM 771 O O . PRO A 1 101 ? 45.983 -19.068 -42.067 1.00 55.09 101 PRO A O 1
ATOM 774 N N . PRO A 1 102 ? 46.019 -17.013 -42.981 1.00 52.97 102 PRO A N 1
ATOM 775 C CA . PRO A 1 102 ? 45.257 -17.402 -44.162 1.00 52.97 102 PRO A CA 1
ATOM 776 C C . PRO A 1 102 ? 45.954 -18.558 -44.888 1.00 52.97 102 PRO A C 1
ATOM 778 O O . PRO A 1 102 ? 47.159 -18.520 -45.131 1.00 52.97 102 PRO A O 1
ATOM 781 N N . HIS A 1 103 ? 45.169 -19.591 -45.198 1.00 53.16 103 HIS A N 1
ATOM 782 C CA . HIS A 1 103 ? 45.597 -20.843 -45.814 1.00 53.16 103 HIS A CA 1
ATOM 783 C C . HIS A 1 103 ? 46.342 -20.557 -47.130 1.00 53.16 103 HIS A C 1
ATOM 785 O O . HIS A 1 103 ? 45.725 -20.266 -48.155 1.00 53.16 103 HIS A O 1
ATOM 791 N N . SER A 1 104 ? 47.673 -20.626 -47.116 1.00 54.16 104 SER A N 1
ATOM 792 C CA . SER A 1 104 ? 48.448 -20.717 -48.348 1.00 54.16 104 SER A CA 1
ATOM 793 C C . SER A 1 104 ? 48.269 -22.129 -48.908 1.00 54.16 104 SER A C 1
ATOM 795 O O . SER A 1 104 ? 48.356 -23.127 -48.195 1.00 54.16 104 SER A O 1
ATOM 797 N N . THR A 1 105 ? 47.974 -22.237 -50.200 1.00 56.59 105 THR A N 1
ATOM 798 C CA . THR A 1 105 ? 47.717 -23.504 -50.909 1.00 56.59 105 THR A CA 1
ATOM 799 C C . THR A 1 105 ? 48.985 -24.332 -51.154 1.00 56.59 105 THR A C 1
ATOM 801 O O . THR A 1 105 ? 48.987 -25.226 -51.997 1.00 56.59 105 THR A O 1
ATOM 804 N N . GLN A 1 106 ? 50.078 -24.038 -50.447 1.00 54.09 106 GLN A N 1
ATOM 805 C CA . GLN A 1 106 ? 51.329 -24.775 -50.553 1.00 54.09 106 GLN A CA 1
ATOM 806 C C . GLN A 1 106 ? 51.521 -25.642 -49.307 1.00 54.09 106 GLN A C 1
ATOM 808 O O . GLN A 1 106 ? 51.466 -25.113 -48.195 1.00 54.09 106 GLN A O 1
ATOM 813 N N . PRO A 1 107 ? 51.763 -26.957 -49.461 1.00 59.66 107 PRO A N 1
ATOM 814 C CA . PRO A 1 107 ? 52.145 -27.790 -48.334 1.00 59.66 107 PRO A CA 1
ATOM 815 C C . PRO A 1 107 ? 53.445 -27.239 -47.742 1.00 59.66 107 PRO A C 1
ATOM 817 O O . PRO A 1 107 ? 54.466 -27.137 -48.422 1.00 59.66 107 PRO A O 1
ATOM 820 N N . VAL A 1 108 ? 53.393 -26.845 -46.471 1.00 67.06 108 VAL A N 1
ATOM 821 C CA . VAL A 1 108 ? 54.584 -26.467 -45.714 1.00 67.06 108 VAL A CA 1
ATOM 822 C C . VAL A 1 108 ? 55.346 -27.754 -45.415 1.00 67.06 108 VAL A C 1
ATOM 824 O O . VAL A 1 108 ? 54.951 -28.535 -44.552 1.00 67.06 108 VAL A O 1
ATOM 827 N N . PHE A 1 109 ? 56.424 -27.993 -46.159 1.00 67.75 109 PHE A N 1
ATOM 828 C CA . PHE A 1 109 ? 57.353 -29.082 -45.880 1.00 67.75 109 PHE A CA 1
ATOM 829 C C . PHE A 1 109 ? 58.202 -28.700 -44.671 1.00 67.75 109 PHE A C 1
ATOM 831 O O . PHE A 1 109 ? 59.180 -27.959 -44.776 1.00 67.75 109 PHE A O 1
ATOM 838 N N . VAL A 1 110 ? 57.797 -29.181 -43.502 1.00 70.69 110 VAL A N 1
ATOM 839 C CA . VAL A 1 110 ? 58.623 -29.101 -42.301 1.00 70.69 110 VAL A CA 1
ATOM 840 C C . VAL A 1 110 ? 59.707 -30.177 -42.411 1.00 70.69 110 VAL A C 1
ATOM 842 O O . VAL A 1 110 ? 59.407 -31.314 -42.763 1.00 70.69 110 VAL A O 1
ATOM 845 N N . HIS A 1 111 ? 60.968 -29.827 -42.142 1.00 72.88 111 HIS A N 1
ATOM 846 C CA . HIS A 1 111 ? 62.054 -30.812 -42.109 1.00 72.88 111 HIS A CA 1
ATOM 847 C C . HIS A 1 111 ? 61.795 -31.863 -41.021 1.00 72.88 111 HIS A C 1
ATOM 849 O O . HIS A 1 111 ? 61.410 -31.512 -39.902 1.00 72.88 111 HIS A O 1
ATOM 855 N N . GLU A 1 112 ? 62.054 -33.131 -41.348 1.00 69.62 112 GLU A N 1
ATOM 856 C CA . GLU A 1 112 ? 61.790 -34.313 -40.510 1.00 69.62 112 GLU A CA 1
ATOM 857 C C . GLU A 1 112 ? 62.373 -34.186 -39.087 1.00 69.62 112 GLU A C 1
ATOM 859 O O . GLU A 1 112 ? 61.760 -34.606 -38.105 1.00 69.62 112 GLU A O 1
ATOM 864 N N . ASP A 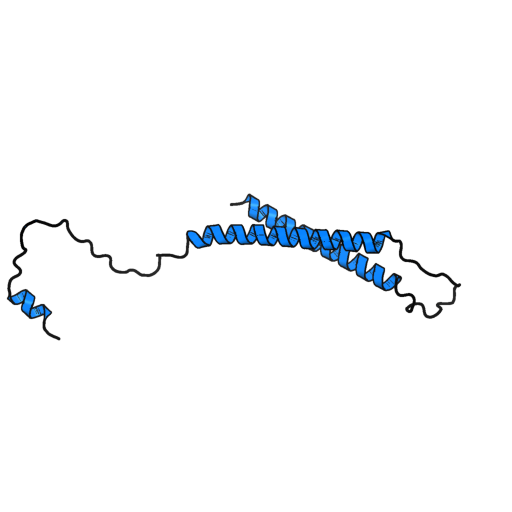1 113 ? 63.509 -33.495 -38.950 1.00 74.50 113 ASP A N 1
ATOM 865 C CA . ASP A 1 113 ? 64.154 -33.211 -37.662 1.00 74.50 113 ASP A CA 1
ATOM 866 C C . ASP A 1 113 ? 63.252 -32.431 -36.693 1.00 74.50 113 ASP A C 1
ATOM 868 O O . ASP A 1 113 ? 63.310 -32.618 -35.476 1.00 74.50 113 ASP A O 1
ATOM 872 N N . THR A 1 114 ? 62.389 -31.561 -37.222 1.00 72.38 114 THR A N 1
ATOM 873 C CA . THR A 1 114 ? 61.458 -30.761 -36.414 1.00 72.38 114 THR A CA 1
ATOM 874 C C . THR A 1 114 ? 60.261 -31.596 -35.965 1.00 72.38 114 THR A C 1
ATOM 876 O O . THR A 1 114 ? 59.773 -31.405 -34.853 1.00 72.38 114 THR A O 1
ATOM 879 N N . TYR A 1 115 ? 59.817 -32.551 -36.788 1.00 67.06 115 TYR A N 1
ATOM 880 C CA . TYR A 1 115 ? 58.731 -33.468 -36.436 1.00 67.06 115 TYR A CA 1
ATOM 881 C C . TYR A 1 115 ? 59.149 -34.399 -35.290 1.00 67.06 115 TYR A C 1
ATOM 883 O O . TYR A 1 115 ? 58.458 -34.493 -34.275 1.00 67.06 115 TYR A O 1
ATOM 891 N N . ASN A 1 116 ? 60.343 -34.988 -35.384 1.00 70.50 116 ASN A N 1
ATOM 892 C CA . ASN A 1 116 ? 60.857 -35.909 -34.368 1.00 70.50 116 ASN A CA 1
ATOM 893 C C . ASN A 1 116 ? 61.078 -35.235 -33.004 1.00 70.50 116 ASN A C 1
ATOM 895 O O . ASN A 1 116 ? 60.904 -35.864 -31.962 1.00 70.50 116 ASN A O 1
ATOM 899 N N . ARG A 1 117 ? 61.404 -33.936 -32.982 1.00 67.62 117 ARG A N 1
ATOM 900 C CA . ARG A 1 117 ? 61.544 -33.153 -31.742 1.00 67.62 117 ARG A CA 1
ATOM 901 C C . ARG A 1 117 ? 60.232 -32.953 -30.983 1.00 67.62 117 ARG A C 1
ATOM 903 O O . ARG A 1 117 ? 60.289 -32.731 -29.779 1.00 67.62 117 ARG A O 1
ATOM 910 N N . GLN A 1 118 ? 59.082 -33.012 -31.655 1.00 65.19 118 GLN A N 1
ATOM 911 C CA . GLN A 1 118 ? 57.771 -32.856 -31.013 1.00 65.19 118 GLN A CA 1
ATOM 912 C C . GLN A 1 118 ? 57.206 -34.166 -30.452 1.00 65.19 118 GLN A C 1
ATOM 914 O O . GLN A 1 118 ? 56.226 -34.130 -29.715 1.00 65.19 118 GLN A O 1
ATOM 919 N N . GLN A 1 119 ? 57.807 -35.309 -30.788 1.00 64.25 119 GLN A N 1
ATOM 920 C CA . GLN A 1 119 ? 57.316 -36.633 -30.395 1.00 64.25 119 GLN A CA 1
ATOM 921 C C . GLN A 1 119 ? 58.030 -37.237 -29.178 1.00 64.25 119 GLN A C 1
ATOM 923 O O . GLN A 1 119 ? 57.732 -38.374 -28.814 1.00 64.25 119 GLN A O 1
ATOM 928 N N . LEU A 1 120 ? 58.954 -36.515 -28.533 1.00 62.12 120 LEU A N 1
ATOM 929 C CA . LEU A 1 120 ? 59.504 -36.980 -27.257 1.00 62.12 120 LEU A CA 1
ATOM 930 C C . LEU A 1 120 ? 58.476 -36.766 -26.123 1.00 62.12 120 LEU A C 1
ATOM 932 O O . LEU A 1 120 ? 57.978 -35.645 -26.002 1.00 62.12 120 LEU A O 1
ATOM 936 N N . PRO A 1 121 ? 58.165 -37.801 -25.312 1.00 57.47 121 PRO A N 1
ATOM 937 C CA . PRO A 1 121 ? 57.318 -37.682 -24.121 1.00 57.47 121 PRO A CA 1
ATOM 938 C C . PRO A 1 121 ? 57.927 -36.811 -23.017 1.00 57.47 121 PRO A C 1
ATOM 940 O O . PRO A 1 121 ? 59.176 -36.794 -22.896 1.00 57.47 121 PRO A O 1
#

Radius of gyration: 35.8 Å; chains: 1; bounding box: 88×43×87 Å